Protein AF-A0A6N7W1J0-F1 (afdb_monomer)

Foldseek 3Di:
DPFQWKFFQAPQAPPNPDHHGDIDTNDDDPVVVVVCVVPVLSVVRIDRPVCNVVLNVQCVDPPHPSVVSNVVRHVD

Solvent-accessible surface area (backbone atoms only — not comparable to full-atom values): 4370 Å² total; per-residue (Å²): 131,85,62,59,45,32,25,30,72,32,51,59,27,68,94,68,76,42,50,53,66,43,72,33,70,78,50,78,55,70,73,56,48,52,49,30,68,80,36,64,70,54,55,78,34,49,40,50,56,90,46,46,69,60,52,55,52,40,41,70,34,88,87,34,71,53,31,50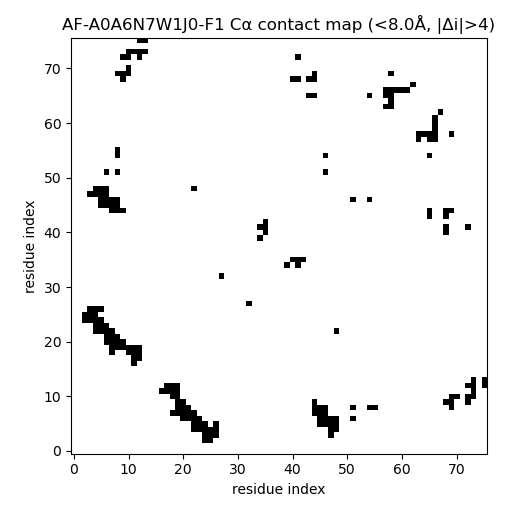,50,35,56,56,39,71,79,98

Structure (mmCIF, N/CA/C/O backbone):
data_AF-A0A6N7W1J0-F1
#
_entry.id   AF-A0A6N7W1J0-F1
#
loop_
_atom_site.group_PDB
_atom_site.id
_atom_site.type_symbol
_atom_site.label_atom_id
_atom_site.label_alt_id
_atom_site.label_comp_id
_atom_site.label_asym_id
_atom_site.label_entity_id
_atom_site.label_seq_id
_atom_site.p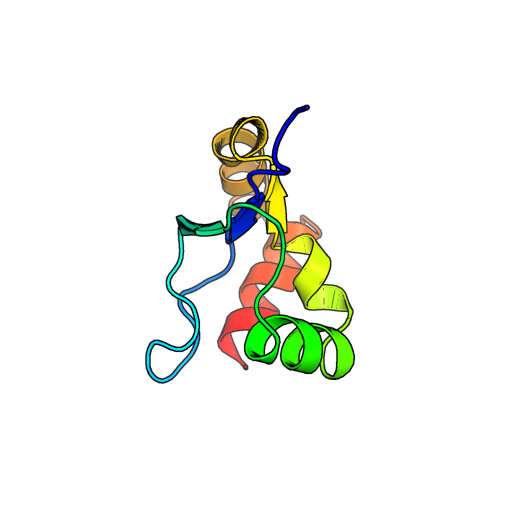dbx_PDB_ins_code
_atom_site.Cartn_x
_atom_site.Cartn_y
_atom_site.Cartn_z
_atom_site.occupancy
_atom_site.B_iso_or_equiv
_atom_site.auth_seq_id
_atom_site.auth_comp_id
_atom_site.auth_asym_id
_atom_site.auth_atom_id
_atom_site.pdbx_PDB_model_num
ATOM 1 N N . MET A 1 1 ? -17.222 -2.737 -18.368 1.00 36.81 1 MET A N 1
ATOM 2 C CA . MET A 1 1 ? -16.127 -3.554 -17.806 1.00 36.81 1 MET A CA 1
ATOM 3 C C . MET A 1 1 ? -15.323 -2.637 -16.909 1.00 36.81 1 MET A C 1
ATOM 5 O O . MET A 1 1 ? -14.721 -1.708 -17.429 1.00 36.81 1 MET A O 1
ATOM 9 N N . ASN A 1 2 ? -15.415 -2.794 -15.587 1.00 46.00 2 ASN A N 1
ATOM 10 C CA . ASN A 1 2 ? -14.628 -1.974 -14.667 1.00 46.00 2 ASN A CA 1
ATOM 11 C C . ASN A 1 2 ? -13.168 -2.393 -14.809 1.00 46.00 2 ASN A C 1
ATOM 13 O O . ASN A 1 2 ? -12.790 -3.471 -14.365 1.00 46.00 2 ASN A O 1
ATOM 17 N N . GLU A 1 3 ? -12.363 -1.566 -15.468 1.00 55.62 3 GLU A N 1
ATOM 18 C CA . GLU A 1 3 ? -10.913 -1.671 -15.364 1.00 55.62 3 GLU A CA 1
ATOM 19 C C . GLU A 1 3 ? -10.576 -1.574 -13.872 1.00 55.62 3 GLU A C 1
ATOM 21 O O . GLU A 1 3 ? -10.920 -0.579 -13.233 1.00 55.62 3 GLU A O 1
ATOM 26 N N . GLU A 1 4 ? -9.993 -2.625 -13.292 1.00 72.12 4 GLU A N 1
ATOM 27 C CA . GLU A 1 4 ? -9.634 -2.663 -11.873 1.00 72.12 4 GLU A CA 1
ATOM 28 C C . GLU A 1 4 ? -8.572 -1.591 -11.600 1.00 72.12 4 GLU A C 1
ATOM 30 O O . GLU A 1 4 ? -7.372 -1.796 -11.790 1.00 72.12 4 GLU A O 1
ATOM 35 N N . LYS A 1 5 ? -9.034 -0.395 -11.223 1.00 90.38 5 LYS A N 1
ATOM 36 C CA . LYS A 1 5 ? -8.186 0.731 -10.845 1.00 90.38 5 LYS A CA 1
ATOM 37 C C . LYS A 1 5 ? -7.774 0.536 -9.399 1.00 90.38 5 LYS A C 1
ATOM 39 O O . LYS A 1 5 ? -8.569 0.755 -8.480 1.00 90.38 5 LYS A O 1
ATOM 44 N N . VAL A 1 6 ? -6.526 0.135 -9.203 1.00 93.88 6 VAL A N 1
ATOM 45 C CA . VAL A 1 6 ? -5.935 -0.013 -7.872 1.00 93.88 6 VAL A CA 1
ATOM 46 C C . VAL A 1 6 ? -4.929 1.097 -7.619 1.00 93.88 6 VAL A C 1
ATOM 48 O O . VAL A 1 6 ? -4.255 1.571 -8.530 1.00 93.88 6 VAL A O 1
ATOM 51 N N . ILE A 1 7 ? -4.826 1.522 -6.369 1.00 95.25 7 ILE A N 1
ATOM 52 C CA . ILE A 1 7 ? -3.873 2.516 -5.898 1.00 95.25 7 ILE A CA 1
ATOM 53 C C . ILE A 1 7 ? -2.941 1.883 -4.878 1.00 95.25 7 ILE A C 1
ATOM 55 O O . ILE A 1 7 ? -3.363 1.112 -4.013 1.00 95.25 7 ILE A O 1
ATOM 59 N N . TYR A 1 8 ? -1.662 2.221 -4.983 1.00 95.56 8 TYR A N 1
ATOM 60 C CA . TYR A 1 8 ? -0.673 1.845 -3.990 1.00 95.56 8 TYR A CA 1
ATOM 61 C C . TYR A 1 8 ? -0.693 2.820 -2.806 1.00 95.56 8 TYR A C 1
ATOM 63 O O . TYR A 1 8 ? -0.479 4.020 -2.973 1.00 95.56 8 TYR A O 1
ATOM 71 N N . VAL A 1 9 ? -0.917 2.296 -1.601 1.00 95.81 9 VAL A N 1
ATOM 72 C CA . VAL A 1 9 ? -1.019 3.078 -0.352 1.00 95.81 9 VAL A CA 1
ATOM 73 C C . VAL A 1 9 ? 0.186 2.912 0.576 1.00 95.81 9 VAL A C 1
ATOM 75 O O . VAL A 1 9 ? 0.214 3.480 1.665 1.00 95.81 9 VAL A O 1
ATOM 78 N N . GLY A 1 10 ? 1.202 2.152 0.168 1.00 94.31 10 GLY A N 1
ATOM 79 C CA . GLY A 1 10 ? 2.448 2.020 0.923 1.00 94.31 10 GLY A CA 1
ATOM 80 C C . GLY A 1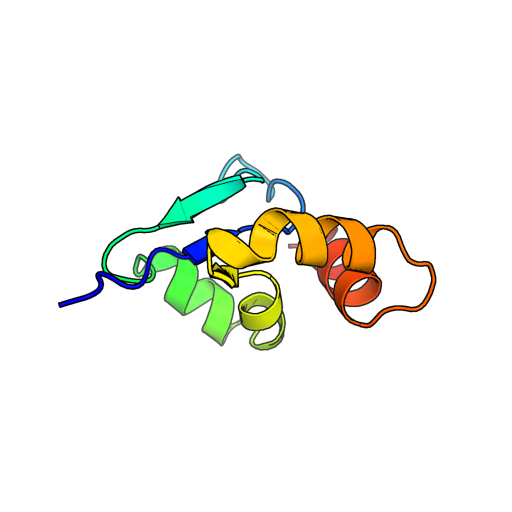 10 ? 3.366 3.247 0.813 1.00 94.31 10 GLY A C 1
ATOM 81 O O . GLY A 1 10 ? 3.067 4.180 0.069 1.00 94.31 10 GLY A O 1
ATOM 82 N N . PRO A 1 11 ? 4.494 3.275 1.539 1.00 94.19 11 PRO A N 1
ATOM 83 C CA . PRO A 1 11 ? 5.504 4.319 1.393 1.00 94.19 11 PRO A CA 1
ATOM 84 C C . PRO A 1 11 ? 6.114 4.278 -0.010 1.00 94.19 11 PRO A C 1
ATOM 86 O O . PRO A 1 11 ? 6.167 3.217 -0.634 1.00 94.19 11 PRO A O 1
ATOM 89 N N . SER A 1 12 ? 6.633 5.409 -0.487 1.00 93.44 12 SER A N 1
ATOM 90 C CA . SER A 1 12 ? 7.413 5.426 -1.726 1.00 93.44 12 SER A CA 1
ATOM 91 C C . SER A 1 12 ? 8.607 4.482 -1.604 1.00 93.44 12 SER A C 1
ATOM 93 O O . SER A 1 12 ? 9.462 4.677 -0.738 1.00 93.44 12 SER A O 1
ATOM 95 N N . LEU A 1 13 ? 8.648 3.458 -2.457 1.00 89.56 13 LEU A N 1
ATOM 96 C CA . LEU A 1 13 ? 9.731 2.484 -2.451 1.00 89.56 13 LEU A CA 1
ATOM 97 C C . LEU A 1 13 ? 11.040 3.126 -2.908 1.00 89.56 13 LEU A C 1
ATOM 99 O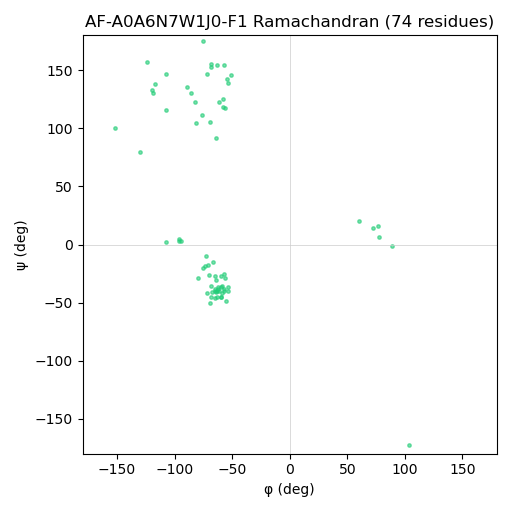 O . LEU A 1 13 ? 11.066 4.082 -3.694 1.00 89.56 13 LEU A O 1
ATOM 103 N N . SER A 1 14 ? 12.138 2.556 -2.421 1.00 82.19 14 SER A N 1
ATOM 104 C CA . SER A 1 14 ? 13.497 2.981 -2.737 1.00 82.19 14 SER A CA 1
ATOM 105 C C . SER A 1 14 ? 13.737 3.101 -4.252 1.00 82.19 14 SER A C 1
ATOM 107 O O . SER A 1 14 ? 13.178 2.357 -5.066 1.00 82.19 14 SER A O 1
ATOM 109 N N . ARG A 1 15 ? 14.580 4.074 -4.633 1.00 77.81 15 ARG A N 1
ATOM 110 C CA . ARG A 1 15 ? 14.946 4.395 -6.030 1.00 77.81 15 ARG A CA 1
ATOM 111 C C . ARG A 1 15 ? 13.767 4.796 -6.932 1.00 77.81 15 ARG A C 1
ATOM 113 O O . ARG A 1 15 ? 13.882 4.718 -8.148 1.00 77.81 15 ARG A O 1
ATOM 120 N N . GLY A 1 16 ? 12.639 5.216 -6.353 1.00 74.81 16 GLY A N 1
ATOM 121 C CA . GLY A 1 16 ? 11.472 5.667 -7.117 1.00 74.81 16 GLY A CA 1
ATOM 122 C C . GLY A 1 16 ? 10.707 4.541 -7.819 1.00 74.81 16 GLY A C 1
ATOM 123 O O . GLY A 1 16 ? 9.863 4.830 -8.661 1.00 74.81 16 GLY A O 1
ATOM 124 N N . ARG A 1 17 ? 10.966 3.271 -7.465 1.00 83.38 17 ARG A N 1
ATOM 125 C CA . ARG A 1 17 ? 10.338 2.094 -8.098 1.00 83.38 17 ARG A CA 1
ATOM 126 C C . ARG A 1 17 ? 8.813 2.103 -7.998 1.00 83.38 17 ARG A C 1
ATOM 128 O O . ARG A 1 17 ? 8.127 1.661 -8.912 1.00 83.38 17 ARG A O 1
ATOM 135 N N . LEU A 1 18 ? 8.275 2.605 -6.886 1.00 90.19 18 LEU A N 1
ATOM 136 C CA . LEU A 1 18 ? 6.835 2.709 -6.683 1.00 90.19 18 LEU A CA 1
ATOM 137 C C . LEU A 1 18 ? 6.512 3.881 -5.746 1.00 90.19 18 LEU A C 1
ATOM 139 O O . LEU A 1 18 ? 6.668 3.739 -4.532 1.00 90.19 18 LEU A O 1
ATOM 143 N N . PRO A 1 19 ? 6.096 5.043 -6.276 1.00 92.31 19 PRO A N 1
ATOM 144 C CA . PRO A 1 19 ? 5.702 6.173 -5.445 1.00 92.31 19 PRO A CA 1
ATOM 145 C C . PRO A 1 19 ? 4.364 5.908 -4.745 1.00 92.31 19 PRO A C 1
ATOM 147 O O . PRO A 1 19 ? 3.471 5.269 -5.309 1.00 92.31 19 PRO A O 1
ATOM 150 N N . HIS A 1 20 ? 4.215 6.434 -3.527 1.00 93.94 20 HIS A N 1
ATOM 151 C CA . HIS A 1 20 ? 2.928 6.460 -2.829 1.00 93.94 20 HIS A CA 1
ATOM 152 C C . HIS A 1 20 ? 1.847 7.113 -3.703 1.00 93.94 20 HIS A C 1
ATOM 154 O O . HIS A 1 20 ? 2.102 8.114 -4.372 1.00 93.94 20 HIS A O 1
ATOM 160 N N . GLY A 1 21 ? 0.641 6.549 -3.698 1.00 93.25 21 GLY A N 1
ATOM 161 C CA . GLY A 1 21 ? -0.489 7.071 -4.462 1.00 93.25 21 GLY A CA 1
ATOM 162 C C . GLY A 1 21 ? -0.454 6.742 -5.956 1.00 93.25 21 GLY A C 1
ATOM 163 O O . GLY A 1 21 ? -1.308 7.225 -6.698 1.00 93.25 21 GLY A O 1
ATOM 164 N N . ARG A 1 22 ? 0.491 5.911 -6.429 1.00 94.12 22 ARG A N 1
ATOM 165 C CA . ARG A 1 22 ? 0.495 5.457 -7.827 1.00 94.12 22 ARG A CA 1
ATOM 166 C C . ARG A 1 22 ? -0.778 4.666 -8.129 1.00 94.12 22 ARG A C 1
ATOM 168 O O . ARG A 1 22 ? -1.032 3.639 -7.499 1.00 94.12 22 ARG A O 1
ATOM 175 N N . ILE A 1 23 ? -1.526 5.123 -9.129 1.00 93.94 23 ILE A N 1
ATOM 176 C CA . ILE A 1 23 ? -2.691 4.424 -9.674 1.00 93.94 23 ILE A CA 1
ATOM 177 C C . ILE A 1 23 ? -2.230 3.490 -10.794 1.00 93.94 23 ILE A C 1
ATOM 179 O O . ILE A 1 23 ? -1.421 3.864 -11.643 1.00 93.94 23 ILE A O 1
ATOM 183 N N . LEU A 1 24 ? -2.758 2.273 -10.786 1.00 92.00 24 LEU A N 1
ATOM 184 C CA . LEU A 1 24 ? -2.548 1.249 -11.796 1.00 92.00 24 LEU A CA 1
ATOM 185 C C . LEU A 1 24 ? -3.896 0.911 -12.425 1.00 92.00 24 LEU A C 1
ATOM 187 O O . LEU A 1 24 ? -4.875 0.670 -11.718 1.00 92.00 24 LEU A O 1
ATOM 191 N N . ILE A 1 25 ? -3.934 0.912 -13.754 1.00 91.44 25 ILE A N 1
ATOM 192 C CA . ILE A 1 25 ? -5.129 0.655 -14.558 1.00 91.44 25 ILE A CA 1
ATOM 193 C C . ILE A 1 25 ? -4.834 -0.574 -15.416 1.00 91.44 25 ILE A C 1
ATOM 195 O O . ILE A 1 25 ? -3.761 -0.659 -16.010 1.00 91.44 25 ILE A O 1
ATOM 199 N N . GLY A 1 26 ? -5.759 -1.534 -15.458 1.00 87.12 26 GLY A N 1
ATOM 200 C CA . GLY A 1 26 ? -5.568 -2.771 -16.225 1.00 87.12 26 GLY A CA 1
ATOM 201 C C . GLY A 1 26 ? -4.639 -3.794 -15.555 1.00 87.12 26 GLY A C 1
ATOM 202 O O . GLY A 1 26 ? -4.181 -4.729 -16.209 1.00 87.12 26 GLY A O 1
ATOM 203 N N . GLY A 1 27 ? -4.370 -3.637 -14.254 1.00 85.69 27 GLY A N 1
ATOM 204 C CA . GLY A 1 27 ? -3.593 -4.578 -13.446 1.00 85.69 27 GLY A CA 1
ATOM 205 C C . GLY A 1 27 ? -2.157 -4.141 -13.135 1.00 85.69 27 GLY A C 1
ATOM 206 O O . GLY A 1 27 ? -1.742 -3.008 -13.373 1.00 85.69 27 GLY A O 1
ATOM 207 N N . LEU A 1 28 ? -1.396 -5.062 -12.534 1.00 87.81 28 LEU A N 1
ATOM 208 C CA . LEU A 1 28 ? -0.027 -4.826 -12.066 1.00 87.81 28 LEU A CA 1
ATOM 209 C C . LEU A 1 28 ? 1.005 -5.039 -13.193 1.00 87.81 28 LEU A C 1
ATOM 211 O O . LEU A 1 28 ? 1.001 -6.105 -13.819 1.00 87.81 28 LEU A O 1
ATOM 215 N N . PRO A 1 29 ? 1.938 -4.095 -13.410 1.00 89.38 29 PRO A N 1
ATOM 216 C CA . PRO A 1 29 ? 3.102 -4.293 -14.268 1.00 89.38 29 PRO A CA 1
ATOM 217 C C . PRO A 1 29 ? 3.965 -5.493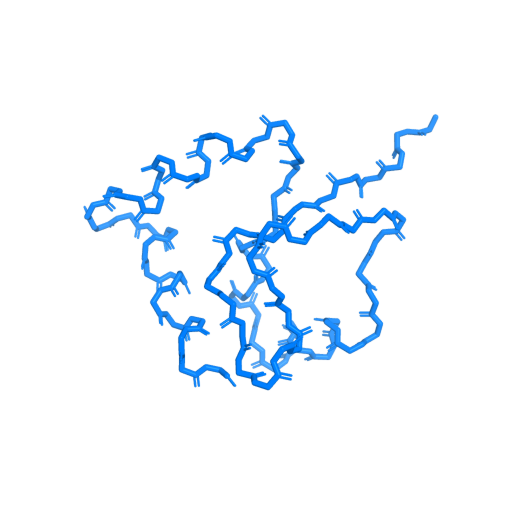 -13.824 1.00 89.38 29 PRO A C 1
ATOM 219 O O . PRO A 1 29 ? 3.975 -5.823 -12.633 1.00 89.38 29 PRO A O 1
ATOM 222 N N . PRO A 1 30 ? 4.732 -6.130 -14.734 1.00 90.06 30 PRO A N 1
ATOM 223 C CA . PRO A 1 30 ? 5.557 -7.302 -14.416 1.00 90.06 30 PRO A CA 1
ATOM 224 C C . PRO A 1 30 ? 6.523 -7.090 -13.244 1.00 90.06 30 PRO A C 1
ATOM 226 O O . PRO A 1 30 ? 6.640 -7.958 -12.385 1.00 90.06 30 PRO A O 1
ATOM 229 N N . GLU A 1 31 ? 7.145 -5.913 -13.157 1.00 88.44 31 GLU A N 1
ATOM 230 C CA . GLU A 1 31 ? 8.039 -5.528 -12.054 1.00 88.44 31 GLU A CA 1
ATOM 231 C C . GLU A 1 31 ? 7.348 -5.605 -10.679 1.00 88.44 31 GLU A C 1
ATOM 233 O O . GLU A 1 31 ? 7.925 -6.096 -9.712 1.00 88.44 31 GLU A O 1
ATOM 238 N N . LEU A 1 32 ? 6.078 -5.190 -10.595 1.00 89.44 32 LEU A N 1
ATOM 239 C CA . LEU A 1 32 ? 5.306 -5.219 -9.354 1.00 89.44 32 LEU A CA 1
ATOM 240 C C . LEU A 1 32 ? 4.760 -6.616 -9.060 1.00 89.44 32 LEU A C 1
ATOM 242 O O . LEU A 1 32 ? 4.604 -6.969 -7.894 1.00 89.44 32 LEU A O 1
ATOM 246 N N . LYS A 1 33 ? 4.497 -7.425 -10.095 1.00 91.00 33 LYS A N 1
ATOM 247 C CA . LYS A 1 33 ? 4.148 -8.842 -9.925 1.00 91.00 33 LYS A CA 1
ATOM 248 C C . LYS A 1 33 ? 5.315 -9.625 -9.327 1.00 91.00 33 LYS A C 1
ATOM 250 O O . LYS A 1 33 ? 5.100 -10.349 -8.363 1.00 91.00 33 LYS A O 1
ATOM 255 N N . LEU A 1 34 ? 6.534 -9.431 -9.836 1.00 91.19 34 LEU A N 1
ATOM 256 C CA . LEU A 1 34 ? 7.745 -10.033 -9.266 1.00 91.19 34 LEU A CA 1
ATOM 257 C C . LEU A 1 34 ? 7.943 -9.598 -7.813 1.00 91.19 34 LEU A C 1
ATOM 259 O O . LEU A 1 34 ? 8.131 -10.441 -6.940 1.00 91.19 34 LEU A O 1
ATOM 263 N N . LEU A 1 35 ? 7.771 -8.305 -7.529 1.00 89.38 35 LEU A N 1
ATOM 264 C CA . LEU A 1 35 ? 7.873 -7.794 -6.165 1.00 89.38 35 LEU A CA 1
ATOM 265 C C . LEU A 1 35 ? 6.814 -8.400 -5.227 1.00 89.38 35 LEU A C 1
ATOM 267 O O . LEU A 1 35 ? 7.103 -8.686 -4.069 1.00 89.38 35 LE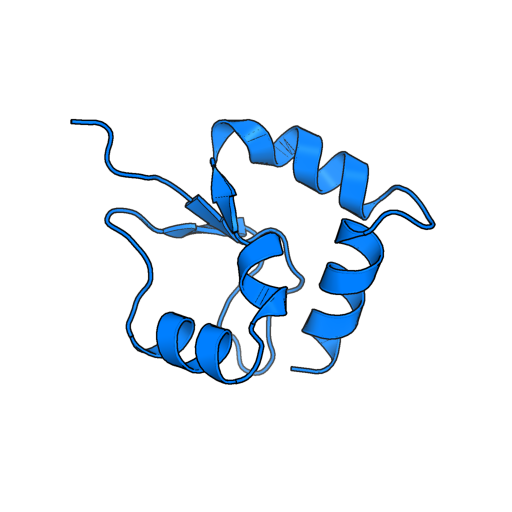U A O 1
ATOM 271 N N . GLN A 1 36 ? 5.593 -8.643 -5.712 1.00 90.94 36 GLN A N 1
ATOM 272 C CA . GLN A 1 36 ? 4.576 -9.370 -4.945 1.00 90.94 36 GLN A CA 1
ATOM 273 C C . GLN A 1 36 ? 4.895 -10.861 -4.781 1.00 90.94 36 GLN A C 1
ATOM 275 O O . GLN A 1 36 ? 4.452 -11.456 -3.803 1.00 90.94 36 GLN A O 1
ATOM 280 N N . MET A 1 37 ? 5.648 -11.481 -5.690 1.00 92.25 37 MET A N 1
ATOM 281 C CA . MET A 1 37 ? 6.105 -12.865 -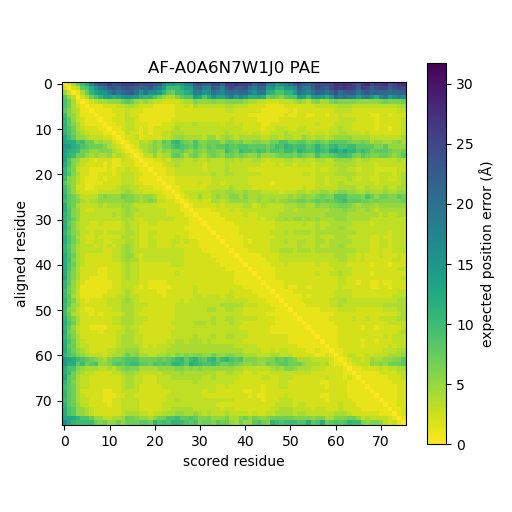5.521 1.00 92.25 37 MET A CA 1
ATOM 282 C C . MET A 1 37 ? 7.195 -12.964 -4.448 1.00 92.25 37 MET A C 1
ATOM 284 O O . MET A 1 37 ? 7.137 -13.859 -3.609 1.00 92.25 37 MET A O 1
ATOM 288 N N . GLU A 1 38 ? 8.142 -12.023 -4.427 1.00 92.50 38 GLU A N 1
ATOM 289 C CA . GLU A 1 38 ? 9.182 -11.923 -3.390 1.00 92.50 38 GLU A CA 1
ATOM 290 C C . GLU A 1 38 ? 8.598 -11.518 -2.028 1.00 92.50 38 GLU A C 1
ATOM 292 O O . GLU A 1 38 ? 9.018 -11.993 -0.969 1.00 92.50 38 GLU A O 1
ATOM 297 N N . HIS A 1 39 ? 7.584 -10.652 -2.047 1.00 91.94 39 HIS A N 1
ATOM 298 C CA . HIS A 1 39 ? 6.920 -10.122 -0.864 1.00 91.94 39 HIS A CA 1
ATOM 299 C C . HIS A 1 39 ? 5.390 -10.254 -0.978 1.00 91.94 39 HIS A C 1
ATOM 301 O O . HIS A 1 39 ? 4.699 -9.260 -1.218 1.00 91.94 39 HIS A O 1
ATOM 307 N N . PRO A 1 40 ? 4.810 -11.447 -0.720 1.00 93.06 40 PRO A N 1
ATOM 308 C CA . PRO A 1 40 ? 3.367 -11.690 -0.871 1.00 93.06 40 PRO A CA 1
ATOM 309 C C . PRO A 1 40 ? 2.465 -10.761 -0.057 1.00 93.06 40 PRO A C 1
ATOM 311 O O . PRO A 1 40 ? 1.317 -10.521 -0.423 1.00 93.06 40 PRO A O 1
ATOM 314 N N . TRP A 1 41 ? 2.972 -10.206 1.044 1.00 93.12 41 TRP A N 1
ATOM 315 C CA . TRP A 1 41 ? 2.254 -9.241 1.877 1.00 93.12 4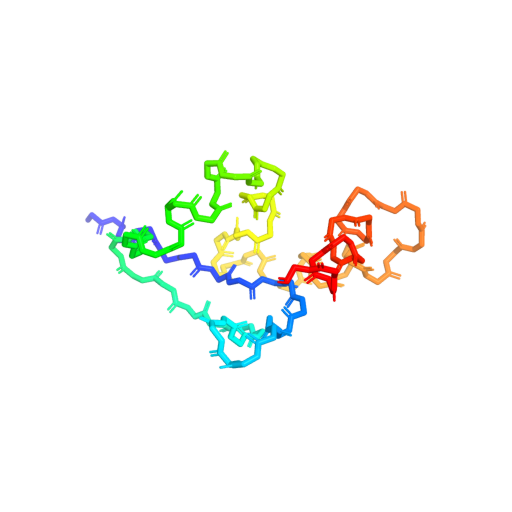1 TRP A CA 1
ATOM 316 C C . TRP A 1 41 ? 2.091 -7.863 1.211 1.00 93.12 41 TRP A C 1
ATOM 318 O O . TRP A 1 41 ? 1.218 -7.097 1.612 1.00 93.12 41 TRP A O 1
ATOM 328 N N . LEU A 1 42 ? 2.873 -7.540 0.176 1.00 93.00 42 LEU A N 1
ATOM 329 C CA . LEU A 1 42 ? 2.800 -6.254 -0.520 1.00 93.00 42 LEU A CA 1
ATOM 330 C C . LEU A 1 42 ? 1.452 -6.062 -1.231 1.00 93.00 42 LEU A C 1
ATOM 332 O O . LEU A 1 42 ? 0.985 -4.935 -1.369 1.00 93.00 42 LEU A O 1
ATOM 336 N N . ARG A 1 43 ? 0.779 -7.156 -1.617 1.00 92.38 43 ARG A N 1
ATOM 337 C CA . ARG A 1 43 ? -0.555 -7.113 -2.240 1.00 92.38 43 ARG A CA 1
ATOM 338 C C . ARG A 1 43 ? -1.595 -6.377 -1.389 1.00 92.38 43 ARG A C 1
ATOM 340 O O . ARG A 1 43 ? -2.489 -5.756 -1.943 1.00 92.38 43 ARG A O 1
ATOM 347 N N . TYR A 1 44 ? -1.448 -6.383 -0.060 1.00 93.75 44 TYR A N 1
ATOM 348 C CA . TYR A 1 44 ? -2.354 -5.686 0.864 1.00 93.75 44 TYR A CA 1
ATOM 349 C C . TYR A 1 44 ? -2.190 -4.157 0.852 1.00 93.75 44 TYR A C 1
ATOM 351 O O . TYR A 1 44 ? -2.994 -3.449 1.452 1.00 93.75 44 TYR A O 1
ATOM 359 N N . LEU A 1 45 ? -1.152 -3.642 0.186 1.00 95.00 45 LEU A N 1
ATOM 360 C CA . LEU A 1 45 ? -0.935 -2.211 -0.035 1.00 95.00 45 LEU A CA 1
ATOM 361 C C . LEU A 1 45 ? -1.483 -1.731 -1.384 1.00 95.00 45 LEU A C 1
ATOM 363 O O . LEU A 1 45 ? -1.309 -0.560 -1.713 1.00 95.00 45 LEU A O 1
ATOM 367 N N . PHE A 1 46 ? -2.136 -2.604 -2.154 1.00 94.50 46 PHE A N 1
ATOM 368 C CA . PHE A 1 46 ? -2.881 -2.241 -3.354 1.00 94.50 46 PHE A CA 1
ATOM 369 C C . PHE A 1 46 ? -4.368 -2.361 -3.049 1.00 94.50 46 PHE A C 1
ATOM 371 O O . PHE A 1 46 ? -4.866 -3.448 -2.765 1.00 94.50 46 PHE A O 1
ATOM 378 N N . VAL A 1 47 ? -5.072 -1.236 -3.087 1.00 94.19 47 VAL A N 1
ATOM 379 C CA . VAL A 1 47 ? -6.507 -1.169 -2.784 1.00 94.19 47 VAL A CA 1
ATOM 380 C C . VAL A 1 47 ? -7.253 -0.543 -3.956 1.00 94.19 47 VAL A C 1
ATOM 382 O O . VAL A 1 47 ? -6.640 0.200 -4.722 1.00 94.19 47 VAL A O 1
ATOM 385 N N . PRO A 1 48 ? -8.561 -0.788 -4.123 1.00 93.62 48 PRO A N 1
ATOM 386 C CA . PRO A 1 48 ? -9.364 -0.019 -5.067 1.00 93.62 48 PRO A CA 1
ATOM 387 C C . PRO A 1 48 ? -9.237 1.482 -4.785 1.00 93.62 48 PRO A C 1
ATOM 389 O O . PRO A 1 48 ? -9.198 1.887 -3.621 1.00 93.62 48 PRO A O 1
ATOM 392 N N . VAL A 1 49 ? -9.200 2.316 -5.829 1.00 92.94 49 VAL A N 1
ATOM 393 C CA . VAL A 1 49 ? -9.071 3.784 -5.678 1.00 92.94 49 VAL A CA 1
ATOM 394 C C . VAL A 1 49 ? -10.143 4.359 -4.741 1.00 92.94 49 VAL A C 1
ATOM 396 O O . VAL A 1 49 ? -9.856 5.227 -3.920 1.00 92.94 49 VAL A O 1
ATOM 399 N N . GLU A 1 50 ? -11.356 3.815 -4.794 1.00 93.62 50 GLU A N 1
ATOM 400 C CA . GLU A 1 50 ? -12.492 4.179 -3.933 1.00 93.62 50 GLU A CA 1
ATOM 401 C C . GLU A 1 50 ? -12.210 3.969 -2.433 1.00 93.62 50 GLU A C 1
ATOM 403 O O . GLU A 1 50 ? -12.759 4.670 -1.586 1.00 93.62 50 GLU A O 1
ATOM 408 N N . GLN A 1 51 ? -11.315 3.037 -2.089 1.00 94.50 51 GLN A N 1
ATOM 409 C CA . GLN A 1 51 ? -10.942 2.695 -0.713 1.00 94.50 51 GLN A CA 1
ATOM 410 C C . GLN A 1 51 ? -9.677 3.417 -0.234 1.00 94.50 51 GLN A C 1
ATOM 412 O O . GLN A 1 51 ? -9.207 3.169 0.880 1.00 94.50 51 GLN A O 1
ATOM 417 N N . TYR A 1 52 ? -9.117 4.328 -1.034 1.00 94.25 52 TYR A N 1
ATOM 418 C CA . TYR A 1 52 ? -7.894 5.051 -0.685 1.00 94.25 52 TYR A CA 1
ATOM 419 C C . TYR A 1 52 ? -8.008 5.775 0.663 1.00 94.25 52 TYR A C 1
ATOM 421 O O . TYR A 1 52 ? -7.159 5.626 1.541 1.00 94.25 52 TYR A O 1
ATOM 429 N N . ALA A 1 53 ? -9.099 6.517 0.873 1.00 94.00 53 ALA A N 1
ATOM 430 C CA . ALA A 1 53 ? -9.294 7.287 2.098 1.00 94.00 53 ALA A CA 1
ATOM 431 C C . ALA A 1 53 ? -9.403 6.391 3.345 1.00 94.00 53 ALA A C 1
ATOM 433 O O . ALA A 1 53 ? -8.831 6.713 4.389 1.00 94.00 53 ALA A O 1
ATOM 434 N N . SER A 1 54 ? -10.107 5.257 3.253 1.00 94.56 54 SER A N 1
ATOM 435 C CA . SER A 1 54 ? -10.198 4.281 4.348 1.00 94.56 54 SER A CA 1
ATOM 436 C C . SER A 1 54 ? -8.859 3.599 4.617 1.00 94.56 54 SER A C 1
ATOM 438 O O . SER A 1 54 ? -8.465 3.466 5.772 1.00 94.56 54 SER A O 1
ATOM 440 N N . ALA A 1 55 ? -8.123 3.242 3.565 1.00 94.69 55 ALA A N 1
ATOM 441 C CA . ALA A 1 55 ? -6.793 2.659 3.667 1.00 94.69 55 ALA A CA 1
ATOM 442 C C . ALA A 1 55 ? -5.808 3.593 4.389 1.00 94.69 55 ALA A C 1
ATOM 444 O O . ALA A 1 55 ? -5.110 3.168 5.309 1.00 94.69 55 ALA A O 1
ATOM 445 N N . CYS A 1 56 ? -5.795 4.883 4.045 1.00 93.56 56 CYS A N 1
ATOM 446 C CA . CYS A 1 56 ? -4.958 5.879 4.718 1.00 93.56 56 CYS A CA 1
ATOM 447 C C . CYS A 1 56 ? -5.309 6.029 6.210 1.00 93.56 56 CYS A C 1
ATOM 449 O O . CYS A 1 56 ? -4.412 6.143 7.054 1.00 93.56 56 CYS A O 1
ATOM 451 N N . LYS A 1 57 ? -6.602 5.974 6.561 1.00 94.94 57 LYS A N 1
ATOM 452 C CA . LYS A 1 57 ? -7.051 5.970 7.964 1.00 94.94 57 LYS A CA 1
ATOM 453 C C . LYS A 1 57 ? -6.547 4.733 8.713 1.00 94.94 57 LYS A C 1
ATOM 455 O O . LYS A 1 57 ? -6.011 4.872 9.810 1.00 94.94 57 LYS A O 1
ATOM 460 N N . GLU A 1 58 ? -6.647 3.549 8.112 1.00 94.38 58 GLU A N 1
ATOM 461 C CA . GLU A 1 58 ? -6.147 2.308 8.712 1.00 94.38 58 GLU A CA 1
ATOM 462 C C . GLU A 1 58 ? -4.624 2.312 8.876 1.00 94.38 58 GLU A C 1
ATOM 464 O O . GLU A 1 58 ? -4.130 1.919 9.929 1.00 94.38 58 GLU A O 1
ATOM 469 N N . ILE A 1 59 ? -3.860 2.827 7.909 1.00 93.50 59 ILE A N 1
ATOM 470 C CA . ILE A 1 59 ? -2.397 2.984 8.034 1.00 93.50 59 ILE A CA 1
ATOM 471 C C . ILE A 1 59 ? -2.029 3.886 9.220 1.00 93.50 59 ILE A C 1
ATOM 473 O O . ILE A 1 59 ? -1.040 3.638 9.911 1.00 93.50 59 ILE A O 1
ATOM 477 N N . SER A 1 60 ? -2.837 4.916 9.476 1.00 91.75 60 SER A N 1
ATOM 478 C CA . SER A 1 60 ? -2.623 5.861 10.577 1.00 91.75 60 SER A CA 1
ATOM 479 C C . SER A 1 60 ? -2.989 5.269 11.944 1.00 91.75 60 SER A C 1
ATOM 481 O O . SER A 1 60 ? -2.525 5.745 12.982 1.00 91.75 60 SER A O 1
ATOM 483 N N . LYS A 1 61 ? -3.801 4.205 11.971 1.00 93.81 61 LYS A N 1
ATOM 484 C CA . LYS A 1 61 ? -4.216 3.521 13.195 1.00 93.81 61 LYS A CA 1
ATOM 485 C C . LYS A 1 61 ? -3.086 2.639 13.727 1.00 93.81 61 LYS A C 1
ATOM 487 O O . LYS A 1 61 ? -2.735 1.605 13.156 1.00 93.81 61 LYS A O 1
ATOM 492 N N . LYS A 1 62 ? -2.530 3.026 14.877 1.00 85.12 62 LYS A N 1
ATOM 493 C CA . LYS A 1 62 ? -1.477 2.263 15.560 1.00 85.12 62 LYS A CA 1
ATOM 494 C C . LYS A 1 62 ? -1.969 0.842 15.869 1.00 85.12 62 LYS A C 1
ATOM 496 O O . LYS A 1 62 ? -2.999 0.664 16.508 1.00 85.12 62 LYS A O 1
ATOM 501 N N . GLY A 1 63 ? -1.214 -0.158 15.414 1.00 87.06 63 GLY A N 1
ATOM 502 C CA . GLY A 1 63 ? -1.534 -1.575 15.617 1.00 87.06 63 GLY A CA 1
ATOM 503 C C . GLY A 1 63 ? -2.414 -2.211 14.536 1.00 87.06 63 GLY A C 1
ATOM 504 O O . GLY A 1 63 ? -2.662 -3.409 14.619 1.00 87.06 63 GLY A O 1
ATOM 505 N N . SER A 1 64 ? -2.850 -1.468 13.511 1.00 92.38 64 SER A N 1
ATOM 506 C CA . SER A 1 64 ? -3.546 -2.075 12.370 1.00 92.38 64 SER A CA 1
ATOM 507 C C . SER A 1 64 ? -2.603 -2.947 11.529 1.00 92.38 64 SER A C 1
ATOM 509 O O . SER A 1 64 ? -1.383 -2.733 11.479 1.00 92.38 64 SER A O 1
ATOM 511 N N . ALA A 1 65 ? -3.177 -3.917 10.813 1.00 91.62 65 ALA A N 1
ATOM 512 C CA . ALA A 1 65 ? -2.430 -4.739 9.864 1.00 91.62 65 ALA A CA 1
ATOM 513 C C . ALA A 1 65 ? -1.815 -3.887 8.737 1.00 91.62 65 ALA A C 1
ATOM 515 O O . ALA A 1 65 ? -0.652 -4.076 8.382 1.00 91.62 65 ALA A O 1
ATOM 516 N N . MET A 1 66 ? -2.540 -2.881 8.229 1.00 91.62 66 MET A N 1
ATOM 517 C CA . MET A 1 66 ? -2.010 -1.974 7.203 1.00 91.62 66 MET A CA 1
ATOM 518 C C . MET A 1 66 ? -0.840 -1.133 7.711 1.00 91.62 66 MET A C 1
ATOM 520 O O . MET A 1 66 ? 0.132 -0.962 6.981 1.00 91.62 66 MET A O 1
ATOM 524 N N . ALA A 1 67 ? -0.864 -0.669 8.963 1.00 93.50 67 ALA A N 1
ATOM 525 C CA . ALA A 1 67 ? 0.266 0.042 9.558 1.00 93.50 67 ALA A CA 1
ATOM 526 C C . ALA A 1 67 ? 1.516 -0.851 9.675 1.00 93.50 67 ALA A C 1
ATOM 528 O O . ALA A 1 67 ? 2.646 -0.360 9.622 1.00 93.50 67 ALA A O 1
ATOM 529 N N . LEU A 1 68 ? 1.346 -2.167 9.854 1.00 93.88 68 LEU A N 1
ATOM 530 C CA . LEU A 1 68 ? 2.452 -3.127 9.812 1.00 93.88 68 LEU A CA 1
ATOM 531 C C . LEU A 1 68 ? 3.006 -3.277 8.389 1.00 93.88 68 LEU A C 1
ATOM 533 O O . LEU A 1 68 ? 4.213 -3.137 8.203 1.00 93.88 68 LEU A O 1
ATOM 537 N N . TYR A 1 69 ? 2.150 -3.510 7.391 1.00 94.06 69 TYR A N 1
ATOM 538 C CA . TYR A 1 69 ? 2.585 -3.653 5.996 1.00 94.06 69 TYR A CA 1
ATOM 539 C C . TYR A 1 69 ? 3.232 -2.375 5.457 1.00 94.06 69 TYR A C 1
ATOM 541 O O . TYR A 1 69 ? 4.268 -2.442 4.803 1.00 94.06 69 TYR A O 1
ATOM 549 N N . TYR A 1 70 ? 2.688 -1.208 5.805 1.00 93.75 70 TYR A N 1
ATOM 550 C CA . TYR A 1 70 ? 3.262 0.086 5.448 1.00 93.75 70 TYR A CA 1
ATOM 551 C C . TYR A 1 70 ? 4.691 0.242 5.983 1.00 93.75 70 TYR A C 1
ATOM 553 O O . TYR A 1 70 ? 5.569 0.733 5.281 1.00 93.75 70 TYR A O 1
ATOM 561 N N . ARG A 1 71 ? 4.948 -0.193 7.224 1.00 92.31 71 ARG A N 1
ATOM 562 C CA . ARG A 1 71 ? 6.297 -0.158 7.809 1.00 92.31 71 ARG A CA 1
ATOM 563 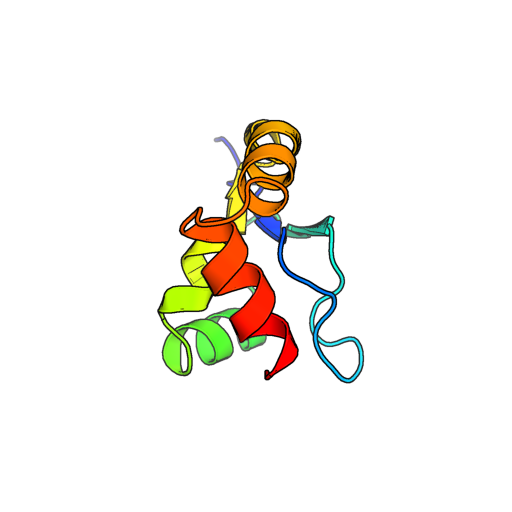C C . ARG A 1 71 ? 7.237 -1.146 7.127 1.00 92.31 71 ARG A C 1
ATOM 565 O O . ARG A 1 71 ? 8.328 -0.735 6.759 1.00 92.31 71 ARG A O 1
ATOM 572 N N . LYS A 1 72 ? 6.790 -2.382 6.879 1.00 91.88 72 LYS A N 1
ATOM 573 C CA . LYS A 1 72 ? 7.580 -3.386 6.145 1.00 91.88 72 LYS A CA 1
ATOM 574 C C . LYS A 1 72 ? 7.991 -2.900 4.753 1.00 91.88 72 LYS A C 1
ATOM 576 O O . LYS A 1 72 ? 9.116 -3.123 4.338 1.00 91.88 72 LYS A O 1
ATOM 581 N N . ALA A 1 73 ? 7.121 -2.172 4.056 1.00 91.44 73 ALA A N 1
ATOM 582 C CA . ALA A 1 73 ? 7.430 -1.605 2.743 1.00 91.44 73 ALA A CA 1
ATOM 583 C C . ALA A 1 73 ? 8.517 -0.519 2.754 1.00 91.44 73 ALA A C 1
ATOM 585 O O . ALA A 1 73 ? 9.064 -0.220 1.701 1.00 91.44 73 ALA A O 1
ATOM 586 N N . LYS A 1 74 ? 8.878 0.054 3.911 1.00 88.31 74 LYS A N 1
ATOM 587 C CA . LYS A 1 74 ? 10.039 0.958 4.003 1.00 88.31 74 LYS A CA 1
ATOM 588 C C . LYS A 1 74 ? 11.378 0.223 3.919 1.00 88.31 74 LYS A C 1
ATOM 590 O O . LYS A 1 74 ? 12.392 0.867 3.678 1.00 88.31 74 LYS A O 1
ATOM 595 N N . GLU A 1 75 ? 11.376 -1.085 4.153 1.00 84.25 75 GLU A N 1
ATOM 596 C CA . GLU A 1 75 ? 12.567 -1.942 4.176 1.00 84.25 75 GLU A CA 1
ATOM 597 C C . GLU A 1 75 ? 12.799 -2.654 2.827 1.00 84.25 75 GLU A C 1
ATOM 599 O O . GLU A 1 75 ? 13.737 -3.438 2.708 1.00 84.25 75 GLU A O 1
ATOM 604 N N . VAL A 1 76 ? 11.954 -2.373 1.821 1.00 81.19 76 VAL A N 1
ATOM 605 C CA . VAL A 1 76 ? 11.990 -2.939 0.456 1.00 81.19 76 VAL A CA 1
ATOM 606 C C . VAL A 1 76 ? 12.736 -2.027 -0.523 1.00 81.19 76 VAL A C 1
ATOM 608 O O . VAL A 1 76 ? 13.523 -2.563 -1.334 1.00 81.19 76 VAL A O 1
#

Sequence (76 aa):
MNEEKVIYVGPSLSRGRLPHGRILIGGLPPELKLLQMEHPWLRYLFVPVEQYASACKEISKKGSAMALYYRKAKEV

Radius of gyration: 11.9 Å; Cα contacts (8 Å, |Δi|>4): 103; chains: 1; bounding box: 31×20×33 Å

Secondary structure (DSSP, 8-state):
-----EEE-SPPPGGGSS-TT-EESSS--HHHHHHHHH-GGGGGGEEEGGGHHHHHHHHHSTT-HHHHHHHHGGG-

Mean predicted aligned error: 3.99 Å

pLDDT: mean 89.28, std 9.96, range [36.81, 95.81]

Organism: Acidaminococcus fermentans (NCBI:txid905)

Nearest PDB structures (foldseek):
  7ane-assembly1_Ar  TM=4.153E-01  e=2.421E+00  Leishmania major
  7ext-assembly1_a1  TM=4.081E-01  e=2.421E+00  Picosynechococcus sp. PCC 7002